Protein AF-A0A8S3E1L4-F1 (afdb_monomer_lite)

Sequence (81 aa):
KSVNTRVLNGNETHPSQPQPPPPPTLSLPKMTAKGKKIRKPRTIYNPLQLQALNKRFRRTQYLALPERAELAVNLGLTQTQ

Radius of gyration: 20.57 Å; chains: 1; bounding box: 63×55×24 Å

pLDDT: mean 74.94, std 20.07, range [36.59, 96.81]

Secondary structure (DSSP, 8-state):
------------------PPPPP-------B-TTSPBPPPPPP---HHHHHHHHHHHTT-SS--HHHHHHHHHHHT--TT-

Structure (mmCIF, N/CA/C/O backbone):
data_AF-A0A8S3E1L4-F1
#
_entry.id   AF-A0A8S3E1L4-F1
#
loop_
_atom_site.group_PDB
_atom_site.id
_atom_site.type_symbol
_atom_site.label_atom_id
_atom_site.label_alt_id
_atom_site.label_comp_id
_atom_site.label_asym_id
_atom_site.label_entity_id
_atom_site.label_seq_id
_atom_site.pdbx_PDB_ins_code
_atom_site.Cartn_x
_atom_site.Cartn_y
_atom_site.Cartn_z
_atom_site.occupancy
_atom_site.B_iso_or_equiv
_atom_site.auth_seq_id
_atom_site.auth_comp_id
_atom_site.auth_asym_id
_atom_site.auth_atom_id
_atom_site.pdbx_PDB_model_num
ATOM 1 N N . LYS A 1 1 ? -52.523 -27.949 1.866 1.00 43.41 1 LYS A N 1
ATOM 2 C CA . LYS A 1 1 ? -51.839 -28.604 3.005 1.00 43.41 1 LYS A CA 1
ATOM 3 C C . LYS A 1 1 ? -50.823 -29.589 2.442 1.00 43.41 1 LYS A C 1
ATOM 5 O O . LYS A 1 1 ? -51.229 -30.655 2.018 1.00 43.41 1 LYS A O 1
ATOM 10 N N . SER A 1 2 ? -49.550 -29.218 2.380 1.00 41.38 2 SER A N 1
ATOM 11 C CA . SER A 1 2 ? -48.458 -30.181 2.525 1.00 41.38 2 SER A CA 1
ATOM 12 C C . SER A 1 2 ? -47.218 -29.386 2.899 1.00 41.38 2 SER A C 1
ATOM 14 O O . SER A 1 2 ? -46.785 -28.502 2.165 1.00 41.38 2 SER A O 1
ATOM 16 N N . VAL A 1 3 ? -46.782 -29.612 4.129 1.00 47.38 3 VAL A N 1
ATOM 17 C CA . VAL A 1 3 ? -45.642 -28.981 4.781 1.00 47.38 3 VAL A CA 1
ATOM 18 C C . VAL A 1 3 ? -44.453 -29.876 4.488 1.00 47.38 3 VAL A C 1
ATOM 20 O O . VAL A 1 3 ? -44.514 -31.054 4.815 1.00 47.38 3 VAL A O 1
ATOM 23 N N . ASN A 1 4 ? -43.383 -29.329 3.920 1.00 36.59 4 ASN A N 1
ATOM 24 C CA . ASN A 1 4 ? -42.087 -29.996 3.906 1.00 36.59 4 ASN A CA 1
ATOM 25 C C . ASN A 1 4 ? -41.073 -29.084 4.589 1.00 36.59 4 ASN A C 1
ATOM 27 O O . ASN A 1 4 ? -40.493 -28.183 3.989 1.00 36.59 4 ASN A O 1
ATOM 31 N N . THR A 1 5 ? -40.902 -29.325 5.883 1.00 56.97 5 THR A N 1
ATOM 32 C CA . THR A 1 5 ? -39.746 -28.929 6.680 1.00 56.97 5 THR A CA 1
ATOM 33 C C . THR A 1 5 ? -38.685 -30.024 6.577 1.00 56.97 5 THR A C 1
ATOM 35 O O . THR A 1 5 ? -38.951 -31.176 6.911 1.00 56.97 5 THR A O 1
ATOM 38 N N . ARG A 1 6 ? -37.453 -29.670 6.195 1.00 52.25 6 ARG A N 1
ATOM 39 C CA . ARG A 1 6 ? -36.250 -30.387 6.643 1.00 52.25 6 ARG A CA 1
ATOM 40 C C . ARG A 1 6 ? -35.060 -29.434 6.693 1.00 52.25 6 ARG A C 1
ATOM 42 O O . ARG A 1 6 ? -34.609 -28.928 5.674 1.00 52.25 6 ARG A O 1
ATOM 49 N N . VAL A 1 7 ? -34.593 -29.207 7.914 1.00 51.06 7 VAL A N 1
ATOM 50 C CA . VAL A 1 7 ? -33.322 -28.574 8.275 1.00 51.06 7 VAL A CA 1
ATOM 51 C C . VAL A 1 7 ? -32.191 -29.604 8.190 1.00 51.06 7 VAL A C 1
ATOM 53 O O . VAL A 1 7 ? -32.403 -30.726 8.637 1.00 51.06 7 VAL A O 1
ATOM 56 N N . LEU A 1 8 ? -31.025 -29.216 7.657 1.00 57.59 8 LEU A N 1
ATOM 57 C CA . LEU A 1 8 ? -29.657 -29.668 7.998 1.00 57.59 8 LEU A CA 1
ATOM 58 C C . LEU A 1 8 ? -28.707 -28.544 7.517 1.00 57.59 8 LEU A C 1
ATOM 60 O O . LEU A 1 8 ? -28.738 -28.191 6.345 1.00 57.59 8 LEU A O 1
ATOM 64 N N . ASN A 1 9 ? -28.127 -27.749 8.423 1.00 40.00 9 ASN A N 1
ATOM 65 C CA . ASN A 1 9 ? -26.794 -27.906 9.034 1.00 40.00 9 ASN A CA 1
ATOM 66 C C . ASN A 1 9 ? -25.618 -27.728 8.058 1.00 40.00 9 ASN A C 1
ATOM 68 O O . ASN A 1 9 ? -25.493 -28.474 7.096 1.00 40.00 9 ASN A O 1
ATOM 72 N N . GLY A 1 10 ? -24.710 -26.805 8.386 1.00 39.41 10 GLY A N 1
ATOM 73 C CA . GLY A 1 10 ? -23.429 -26.663 7.693 1.00 39.41 10 GLY A CA 1
ATOM 74 C C . GLY A 1 10 ? -22.806 -25.287 7.876 1.00 39.41 10 GLY A C 1
ATOM 75 O O . GLY A 1 10 ? -22.770 -24.482 6.958 1.00 39.41 10 GLY A O 1
ATOM 76 N N . ASN A 1 11 ? -22.340 -25.013 9.087 1.00 41.09 11 ASN A N 1
ATOM 77 C CA . ASN A 1 11 ? -21.340 -23.999 9.396 1.00 41.09 11 ASN A CA 1
ATOM 78 C C . ASN A 1 11 ? -20.038 -24.274 8.621 1.00 41.09 11 ASN A C 1
ATOM 80 O O . ASN A 1 11 ? -19.062 -24.783 9.169 1.00 41.09 11 ASN A O 1
ATOM 84 N N . GLU A 1 12 ? -20.010 -23.933 7.338 1.00 39.84 12 GLU A N 1
ATOM 85 C CA . GLU A 1 12 ? -18.756 -23.869 6.607 1.00 39.84 12 GLU A CA 1
ATOM 86 C C . GLU A 1 12 ? -17.984 -22.641 7.087 1.00 39.84 12 GLU A C 1
ATOM 88 O O . GLU A 1 12 ? -18.276 -21.494 6.742 1.00 39.84 12 GLU A O 1
ATOM 93 N N . THR A 1 13 ? -17.002 -22.900 7.945 1.00 47.47 13 THR A N 1
ATOM 94 C CA . THR A 1 13 ? -15.936 -21.962 8.287 1.00 47.47 13 THR A CA 1
ATOM 95 C C . THR A 1 13 ? -15.093 -21.762 7.028 1.00 47.47 13 THR A C 1
ATOM 97 O O . THR A 1 13 ? -14.051 -22.387 6.855 1.00 47.47 13 THR A O 1
ATOM 100 N N . HIS A 1 14 ? -15.585 -20.946 6.095 1.00 47.84 14 HIS A N 1
ATOM 101 C CA . HIS A 1 14 ? -14.811 -20.519 4.935 1.00 47.84 14 HIS A CA 1
ATOM 102 C C . HIS A 1 14 ? -13.652 -19.660 5.458 1.00 47.84 14 HIS A C 1
ATOM 104 O O . HIS A 1 14 ? -13.914 -18.639 6.104 1.00 47.84 14 HIS A O 1
ATOM 110 N N . PRO A 1 15 ? -12.380 -20.059 5.258 1.00 45.91 15 PRO A N 1
ATOM 111 C CA . PRO A 1 15 ? -11.256 -19.223 5.645 1.00 45.91 15 PRO A CA 1
ATOM 112 C C . PRO A 1 15 ? -11.393 -17.913 4.879 1.00 45.91 15 PRO A C 1
ATOM 114 O O . PRO A 1 15 ? -11.530 -17.934 3.660 1.00 45.91 15 PRO A O 1
ATOM 117 N N . SER A 1 16 ? -11.415 -16.805 5.620 1.00 48.34 16 SER A N 1
ATOM 118 C CA . SER A 1 16 ? -11.553 -15.422 5.168 1.00 48.34 16 SER A CA 1
ATOM 119 C C . SER A 1 16 ? -10.986 -15.183 3.767 1.00 48.34 16 SER A C 1
ATOM 121 O O . SER A 1 16 ? -9.823 -14.815 3.604 1.00 48.34 16 SER A O 1
ATOM 123 N N . GLN A 1 17 ? -11.825 -15.372 2.748 1.00 47.06 17 GLN A N 1
ATOM 124 C CA . GLN A 1 17 ? -11.556 -14.879 1.411 1.00 47.06 17 GLN A CA 1
ATOM 125 C C . GLN A 1 17 ? -11.529 -13.352 1.542 1.00 47.06 17 GLN A C 1
ATOM 127 O O . GLN A 1 17 ? -12.496 -12.793 2.073 1.00 47.06 17 GLN A O 1
ATOM 132 N N . PRO A 1 18 ? -10.455 -12.654 1.129 1.00 52.88 18 PRO A N 1
ATOM 133 C CA . PRO A 1 18 ? -10.488 -11.204 1.067 1.00 52.88 18 PRO A CA 1
ATOM 134 C C . PRO A 1 18 ? -11.580 -10.849 0.060 1.00 52.88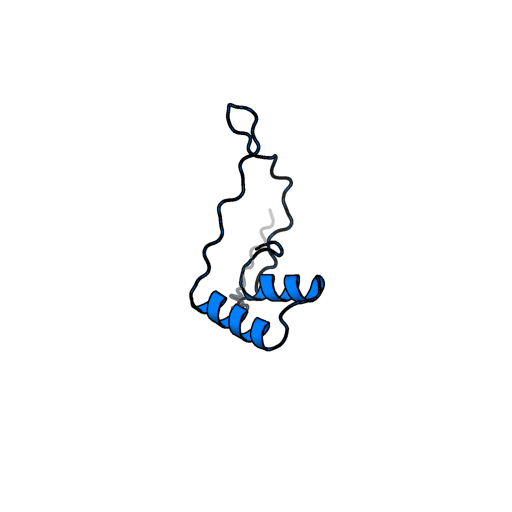 18 PRO A C 1
ATOM 136 O O . PRO A 1 18 ? -11.406 -11.029 -1.145 1.00 52.88 18 PRO A O 1
ATOM 139 N N . GLN A 1 19 ? -12.756 -10.459 0.561 1.00 49.56 19 GLN A N 1
ATOM 140 C CA . GLN A 1 19 ? -13.850 -10.029 -0.293 1.00 49.56 19 GLN A CA 1
ATOM 141 C C . GLN A 1 19 ? -13.303 -8.884 -1.152 1.00 49.56 19 GLN A C 1
ATOM 143 O O . GLN A 1 19 ? -12.828 -7.892 -0.587 1.00 49.56 19 GLN A O 1
ATOM 148 N N . PRO A 1 20 ? -13.316 -9.001 -2.495 1.00 55.97 20 PRO A N 1
ATOM 149 C CA . PRO A 1 20 ? -13.010 -7.861 -3.338 1.00 55.97 20 PRO A CA 1
ATOM 150 C C . PRO A 1 20 ? -13.942 -6.716 -2.922 1.00 55.97 20 PRO A C 1
ATOM 152 O O . PRO A 1 20 ? -15.094 -6.982 -2.552 1.00 55.97 20 PRO A O 1
ATOM 155 N N . PRO A 1 21 ? -13.461 -5.458 -2.917 1.00 60.78 21 PRO A N 1
ATOM 156 C CA . PRO A 1 21 ? -14.290 -4.334 -2.517 1.00 60.78 21 PRO A CA 1
ATOM 157 C C . PRO A 1 21 ? -15.604 -4.406 -3.304 1.00 60.78 21 PRO A C 1
ATOM 159 O O . PRO A 1 21 ? -15.557 -4.677 -4.510 1.00 60.78 21 PRO A O 1
ATOM 162 N N . PRO A 1 22 ? -16.764 -4.223 -2.643 1.00 56.97 22 PRO A N 1
ATOM 163 C CA . PRO A 1 22 ? -18.051 -4.322 -3.313 1.00 56.97 22 PRO A CA 1
ATOM 164 C C . PRO A 1 22 ? -18.020 -3.458 -4.580 1.00 56.97 22 PRO A C 1
ATOM 166 O O . PRO A 1 22 ? -17.433 -2.365 -4.541 1.00 56.97 22 PRO A O 1
ATOM 169 N N . PRO A 1 23 ? -18.604 -3.932 -5.702 1.00 56.12 23 PRO A N 1
ATOM 170 C CA . PRO A 1 23 ? -18.653 -3.158 -6.937 1.00 56.12 23 PRO A CA 1
ATOM 171 C C . PRO A 1 23 ? -19.158 -1.759 -6.593 1.00 56.12 23 PRO A C 1
ATOM 173 O O . PRO A 1 23 ? -20.040 -1.654 -5.733 1.00 56.12 23 PRO A O 1
ATOM 176 N N . PRO A 1 24 ? -18.597 -0.687 -7.186 1.00 57.47 24 PRO A N 1
ATOM 177 C CA . PRO A 1 24 ? -19.005 0.665 -6.861 1.00 57.47 24 PRO A CA 1
ATOM 178 C C . PRO A 1 24 ? -20.497 0.776 -7.158 1.00 57.47 24 PRO A C 1
ATOM 180 O O . PRO A 1 24 ? -20.913 0.972 -8.297 1.00 57.47 24 PRO A O 1
ATOM 183 N N . THR A 1 25 ? -21.319 0.635 -6.118 1.00 50.47 25 THR A N 1
ATOM 184 C CA . THR A 1 25 ? -22.706 1.061 -6.154 1.00 50.47 25 THR A CA 1
ATOM 185 C C . THR A 1 25 ? -22.641 2.498 -6.627 1.00 50.47 25 THR A C 1
ATOM 187 O O . THR A 1 25 ? -21.791 3.241 -6.128 1.00 50.47 25 THR A O 1
ATOM 190 N N . LEU A 1 26 ? -23.460 2.877 -7.606 1.00 51.47 26 LEU A N 1
ATOM 191 C CA . LEU A 1 26 ? -23.581 4.244 -8.109 1.00 51.47 26 LEU A CA 1
ATOM 192 C C . LEU A 1 26 ? -24.101 5.152 -6.980 1.00 51.47 26 LEU A C 1
ATOM 194 O O . LEU A 1 26 ? -25.234 5.617 -6.979 1.00 51.47 26 LEU A O 1
ATOM 198 N N . SER A 1 27 ? -23.282 5.357 -5.953 1.00 55.94 27 SER A N 1
ATOM 199 C CA . SER A 1 27 ? -23.528 6.239 -4.839 1.00 55.94 27 SER A CA 1
ATOM 200 C C . SER A 1 27 ? -23.392 7.632 -5.417 1.00 55.94 27 SER A C 1
ATOM 202 O O . SER A 1 27 ? -22.280 8.109 -5.663 1.00 55.94 27 SER A O 1
ATOM 204 N N . LEU A 1 28 ? -24.542 8.247 -5.689 1.00 61.41 28 LEU A N 1
ATOM 205 C CA . LEU A 1 28 ? -24.659 9.645 -6.078 1.00 61.41 28 LEU A CA 1
ATOM 206 C C . LEU A 1 28 ? -23.665 10.483 -5.255 1.00 61.41 28 LEU A C 1
ATOM 208 O O . LEU A 1 28 ? -23.595 10.308 -4.030 1.00 61.41 28 LEU A O 1
ATOM 212 N N . PRO A 1 29 ? -22.856 11.354 -5.889 1.00 60.62 29 PRO A N 1
ATOM 213 C CA . PRO A 1 29 ? -21.889 12.168 -5.174 1.00 60.62 29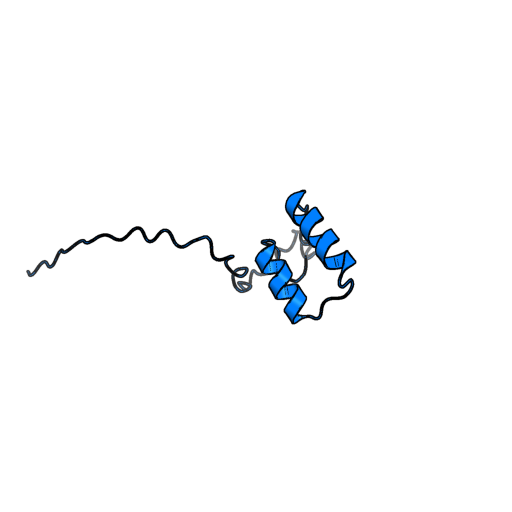 PRO A CA 1
ATOM 214 C C . PRO A 1 29 ? -22.605 12.939 -4.070 1.00 60.62 29 PRO A C 1
ATOM 216 O O . PRO A 1 29 ? -23.444 13.791 -4.348 1.00 60.62 29 PRO A O 1
ATOM 219 N N . LYS A 1 30 ? -22.279 12.639 -2.810 1.00 64.38 30 LYS A N 1
ATOM 220 C CA . LYS A 1 30 ? -22.815 13.383 -1.671 1.00 64.38 30 LYS A CA 1
ATOM 221 C C . LYS A 1 30 ? -22.319 14.825 -1.818 1.00 64.38 30 LYS A C 1
ATOM 223 O O . LYS A 1 30 ? -21.123 15.100 -1.686 1.00 64.38 30 LYS A O 1
ATOM 228 N N . MET A 1 31 ? -23.215 15.718 -2.226 1.00 68.75 31 MET A N 1
ATOM 229 C CA . MET A 1 31 ? -22.937 17.140 -2.400 1.00 68.75 31 MET A CA 1
ATOM 230 C C . MET A 1 31 ? -23.100 17.834 -1.050 1.00 68.75 31 MET A C 1
ATOM 232 O O . MET A 1 31 ? -24.007 17.530 -0.279 1.00 68.75 31 MET A O 1
ATOM 236 N N . THR A 1 32 ? -22.195 18.759 -0.744 1.00 70.75 32 THR A N 1
ATOM 237 C CA . THR A 1 32 ? -22.410 19.701 0.362 1.00 70.75 32 THR A CA 1
ATOM 238 C C . THR A 1 32 ? -23.554 20.653 0.008 1.00 70.75 32 THR A C 1
ATOM 240 O O . THR A 1 32 ? -23.817 20.879 -1.173 1.00 70.75 32 THR A O 1
ATOM 243 N N . ALA A 1 33 ? -24.174 21.294 1.004 1.00 68.19 33 ALA A N 1
ATOM 244 C CA . ALA A 1 33 ? -25.207 22.319 0.788 1.00 68.19 33 ALA A CA 1
ATOM 245 C C . ALA A 1 33 ? -24.752 23.481 -0.131 1.00 68.19 33 ALA A C 1
ATOM 247 O O . ALA A 1 33 ? -25.576 24.218 -0.653 1.00 68.19 33 ALA A O 1
ATOM 248 N N . LYS A 1 34 ? -23.438 23.624 -0.368 1.00 74.19 34 LYS A N 1
ATOM 249 C CA . LYS A 1 34 ? -22.828 24.595 -1.293 1.00 74.19 34 LYS A CA 1
ATOM 250 C C . LYS A 1 34 ? -22.464 24.005 -2.668 1.00 74.19 34 LYS A C 1
ATOM 252 O O . LYS A 1 34 ? -21.577 24.526 -3.337 1.00 74.19 34 LYS A O 1
ATOM 257 N N . GLY A 1 35 ? -23.055 22.877 -3.065 1.00 74.94 35 GLY A N 1
ATOM 258 C CA . GLY A 1 35 ? -22.869 22.262 -4.387 1.00 74.94 35 GLY A CA 1
ATOM 259 C C . GLY A 1 35 ? -21.499 21.615 -4.640 1.00 74.94 35 GLY A C 1
ATOM 260 O O . GLY A 1 35 ? -21.250 21.092 -5.724 1.00 74.94 35 GLY A O 1
ATOM 261 N N . LYS A 1 36 ? -20.589 21.608 -3.658 1.00 79.62 36 LYS A N 1
ATOM 262 C CA . LYS A 1 36 ? -19.253 21.008 -3.813 1.00 79.62 36 LYS A CA 1
ATOM 263 C C . LYS A 1 36 ? -19.305 19.505 -3.542 1.00 79.62 36 LYS A C 1
ATOM 265 O O . LYS A 1 36 ? -19.871 19.091 -2.525 1.00 79.62 36 LYS A O 1
ATOM 270 N N . LYS A 1 37 ? -18.671 18.709 -4.414 1.00 81.38 37 LYS A N 1
ATOM 271 C CA . LYS A 1 37 ? -18.469 17.260 -4.229 1.00 81.38 37 LYS A CA 1
ATOM 272 C C . LYS A 1 37 ? -17.653 17.015 -2.953 1.00 81.38 37 LYS A C 1
ATOM 274 O O . LYS A 1 37 ? -16.564 17.572 -2.808 1.00 81.38 37 LYS A O 1
ATOM 279 N N . ILE A 1 38 ? -18.161 16.191 -2.035 1.00 84.00 38 ILE A N 1
ATOM 280 C CA . ILE A 1 38 ? -17.415 15.803 -0.831 1.00 84.00 38 ILE A CA 1
ATOM 281 C C . ILE A 1 38 ? -16.206 14.955 -1.247 1.00 84.00 38 ILE A 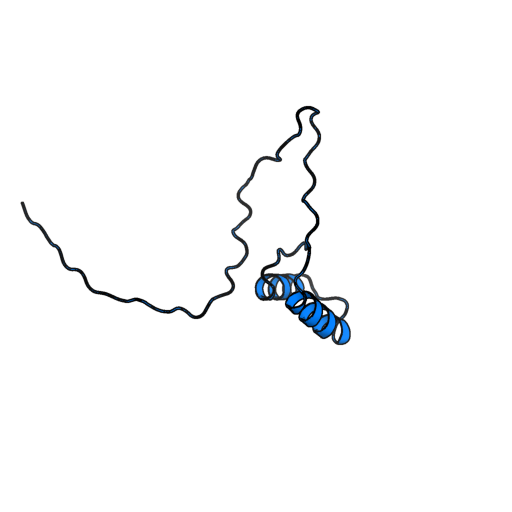C 1
ATOM 283 O O . ILE A 1 38 ? -16.346 13.949 -1.946 1.00 84.00 38 ILE A O 1
ATOM 287 N N . ARG A 1 39 ? -15.005 15.375 -0.829 1.00 85.50 39 ARG A N 1
ATOM 288 C CA . ARG A 1 39 ? -13.768 14.614 -1.058 1.00 85.50 39 ARG A CA 1
ATOM 289 C C . ARG A 1 39 ? -13.795 13.347 -0.207 1.00 85.50 39 ARG A C 1
ATOM 291 O O . ARG A 1 39 ? -14.338 13.350 0.895 1.00 85.50 39 ARG A O 1
ATOM 298 N N . LYS A 1 40 ? -13.181 12.274 -0.701 1.00 80.50 40 LYS A N 1
ATOM 299 C CA . LYS A 1 40 ? -12.999 11.065 0.104 1.00 80.50 40 LYS A CA 1
ATOM 300 C C . LYS A 1 40 ? -12.105 11.399 1.310 1.00 80.50 40 LYS A C 1
ATOM 302 O O . LYS A 1 40 ? -11.112 12.111 1.123 1.00 80.50 40 LYS A O 1
ATOM 307 N N . PRO A 1 41 ? -12.467 10.962 2.531 1.00 84.62 41 PRO A N 1
ATOM 308 C CA . PRO A 1 41 ? -11.582 11.106 3.678 1.00 84.62 41 PRO A CA 1
ATOM 309 C C . PRO A 1 41 ? -10.266 10.381 3.384 1.00 84.62 41 PRO A C 1
ATOM 311 O O . PRO A 1 41 ? -10.244 9.397 2.643 1.00 84.62 41 PRO A O 1
ATOM 314 N N . ARG A 1 42 ? -9.162 10.897 3.928 1.00 90.06 42 ARG A N 1
ATOM 315 C CA . ARG A 1 42 ? -7.855 10.258 3.759 1.00 90.06 42 ARG A CA 1
ATOM 316 C C . ARG A 1 42 ? -7.863 8.903 4.457 1.00 90.06 42 ARG A C 1
ATOM 318 O O . ARG A 1 42 ? -8.392 8.774 5.557 1.00 90.06 42 ARG A O 1
ATOM 325 N N . THR A 1 43 ? -7.248 7.925 3.817 1.00 90.94 43 THR A N 1
ATOM 326 C CA . THR A 1 43 ? -7.035 6.598 4.390 1.00 90.94 43 THR A CA 1
ATOM 327 C C . THR A 1 43 ? -5.911 6.658 5.414 1.00 90.94 43 THR A C 1
ATOM 329 O O . THR A 1 43 ? -4.882 7.279 5.154 1.00 90.94 43 THR A O 1
ATOM 332 N N . ILE A 1 44 ? -6.095 5.994 6.552 1.00 92.94 44 ILE A N 1
ATOM 333 C CA . ILE A 1 44 ? -5.040 5.756 7.540 1.00 92.94 44 ILE A CA 1
ATOM 334 C C . ILE A 1 44 ? -4.772 4.254 7.551 1.00 92.94 44 ILE A C 1
ATOM 336 O O . ILE A 1 44 ? -5.696 3.471 7.762 1.00 92.94 44 ILE A O 1
ATOM 340 N N . TYR A 1 45 ? -3.528 3.858 7.296 1.00 92.94 45 TYR A N 1
ATOM 341 C CA . TYR A 1 45 ? -3.142 2.449 7.264 1.00 92.94 45 TYR A CA 1
ATOM 342 C C . TYR A 1 45 ? -2.772 1.939 8.661 1.00 92.94 45 TYR A C 1
ATOM 344 O O . TYR A 1 45 ? -2.156 2.647 9.458 1.00 92.94 45 TYR A O 1
ATOM 352 N N . ASN A 1 46 ? -3.091 0.676 8.933 1.00 95.25 46 ASN A N 1
ATOM 353 C CA . ASN A 1 46 ? -2.604 -0.073 10.092 1.00 95.25 46 ASN A CA 1
ATOM 354 C C . ASN A 1 46 ? -1.089 -0.364 9.942 1.00 95.25 46 ASN A C 1
ATOM 356 O O . ASN A 1 46 ? -0.632 -0.607 8.820 1.00 95.25 46 ASN A O 1
ATOM 360 N N . PRO A 1 47 ? -0.303 -0.413 11.037 1.00 96.31 47 PRO A N 1
ATOM 361 C CA . PRO A 1 47 ? 1.058 -0.957 11.052 1.00 96.31 47 PRO A CA 1
ATOM 362 C C . PRO A 1 47 ? 1.307 -2.188 10.160 1.00 96.31 47 PRO A C 1
ATOM 364 O O . PRO A 1 47 ? 2.283 -2.203 9.408 1.00 96.31 47 PRO A O 1
ATOM 367 N N . LEU A 1 48 ? 0.424 -3.195 10.180 1.00 95.00 48 LEU A N 1
ATOM 368 C CA . LEU A 1 48 ? 0.575 -4.403 9.354 1.00 95.00 48 LEU A CA 1
ATOM 369 C C . LEU A 1 48 ? 0.514 -4.087 7.849 1.00 95.00 48 LEU A C 1
ATOM 371 O O . LEU A 1 48 ? 1.318 -4.598 7.066 1.00 95.00 48 LEU A O 1
ATOM 375 N N . GLN A 1 49 ? -0.403 -3.202 7.448 1.00 95.50 49 GLN A N 1
ATOM 376 C CA . GLN A 1 49 ? -0.533 -2.757 6.058 1.00 95.50 49 GLN A CA 1
ATOM 377 C C . GLN A 1 49 ? 0.720 -1.988 5.622 1.00 95.50 49 GLN A C 1
ATOM 379 O O . GLN A 1 49 ? 1.274 -2.275 4.564 1.00 95.50 49 GLN A O 1
ATOM 384 N N . LEU A 1 50 ? 1.230 -1.078 6.461 1.00 96.00 50 LEU A N 1
ATOM 385 C CA . LEU A 1 50 ? 2.462 -0.330 6.183 1.00 96.00 50 LEU A CA 1
ATOM 386 C C . LEU A 1 50 ? 3.675 -1.252 6.003 1.00 96.00 50 LEU A C 1
ATOM 388 O O . LEU A 1 50 ? 4.479 -1.049 5.093 1.00 96.00 50 LEU A O 1
ATOM 392 N N . GLN A 1 51 ? 3.817 -2.281 6.841 1.00 96.81 51 GLN A N 1
ATOM 393 C CA . GLN A 1 51 ? 4.896 -3.262 6.700 1.00 96.81 51 GLN A CA 1
ATOM 394 C C . GLN A 1 51 ? 4.809 -4.019 5.371 1.00 96.81 51 GLN A C 1
ATOM 396 O O . GLN A 1 51 ? 5.819 -4.153 4.674 1.00 96.81 51 GLN A O 1
ATOM 401 N N . ALA A 1 52 ? 3.615 -4.480 4.994 1.00 93.88 52 ALA A N 1
ATOM 402 C CA . ALA A 1 52 ? 3.396 -5.177 3.731 1.00 93.88 52 ALA A CA 1
ATOM 403 C C . ALA A 1 52 ? 3.674 -4.274 2.514 1.00 93.88 52 ALA A C 1
ATOM 405 O O . ALA A 1 52 ? 4.382 -4.696 1.593 1.00 93.88 52 ALA A O 1
ATOM 406 N N . LEU A 1 53 ? 3.203 -3.021 2.545 1.00 94.94 53 LEU A N 1
ATOM 407 C CA . LEU A 1 53 ? 3.468 -2.009 1.517 1.00 94.94 53 LEU A CA 1
ATOM 408 C C . LEU A 1 53 ? 4.972 -1.764 1.354 1.00 94.94 53 LEU A C 1
ATOM 410 O O . LEU A 1 53 ? 5.502 -1.890 0.252 1.00 94.94 53 LEU A O 1
ATOM 414 N N . ASN A 1 54 ? 5.687 -1.518 2.454 1.00 96.00 54 ASN A N 1
ATOM 415 C CA . ASN A 1 54 ? 7.138 -1.317 2.438 1.00 96.00 54 ASN A CA 1
ATOM 416 C C . ASN A 1 54 ? 7.889 -2.548 1.911 1.00 96.00 54 ASN A C 1
ATOM 418 O O . ASN A 1 54 ? 8.823 -2.424 1.116 1.00 96.00 54 ASN A O 1
ATOM 422 N N . LYS A 1 55 ? 7.476 -3.754 2.320 1.00 96.06 55 LYS A N 1
ATOM 423 C CA . LYS A 1 55 ? 8.074 -5.012 1.855 1.00 96.06 55 LYS A CA 1
ATOM 424 C C . LYS A 1 55 ? 7.891 -5.202 0.350 1.00 96.06 55 LYS A C 1
ATOM 426 O O . LYS A 1 55 ? 8.820 -5.665 -0.312 1.00 96.06 55 LYS A O 1
ATOM 431 N N . ARG A 1 56 ? 6.719 -4.866 -0.200 1.00 94.31 56 ARG A N 1
ATOM 432 C CA . ARG A 1 56 ? 6.472 -4.932 -1.647 1.00 94.31 56 ARG A CA 1
ATOM 433 C C . ARG A 1 56 ? 7.253 -3.846 -2.386 1.00 94.31 56 ARG A C 1
ATOM 435 O O . ARG A 1 56 ? 7.921 -4.177 -3.359 1.00 94.31 56 ARG A O 1
ATOM 442 N N . PHE A 1 57 ? 7.266 -2.617 -1.872 1.00 95.00 57 PHE A N 1
ATOM 443 C CA . PHE A 1 57 ? 7.974 -1.482 -2.469 1.00 95.00 57 PHE A CA 1
ATOM 444 C C . PHE A 1 57 ? 9.479 -1.729 -2.622 1.00 95.00 57 PHE A C 1
ATOM 446 O O . PHE A 1 57 ? 10.045 -1.426 -3.666 1.00 95.00 57 PHE A O 1
ATOM 453 N N . ARG A 1 58 ? 10.121 -2.361 -1.626 1.00 96.38 58 ARG A N 1
ATOM 454 C CA . ARG A 1 58 ? 11.542 -2.757 -1.705 1.00 96.38 58 ARG A CA 1
ATOM 455 C C . ARG A 1 58 ? 11.855 -3.701 -2.870 1.00 96.38 58 ARG A C 1
ATOM 457 O O . ARG A 1 58 ? 12.995 -3.745 -3.309 1.00 96.38 58 ARG A O 1
ATOM 464 N N . ARG A 1 59 ? 10.875 -4.484 -3.332 1.00 94.75 59 ARG A N 1
ATOM 465 C CA . ARG A 1 59 ? 11.036 -5.421 -4.457 1.00 94.75 59 ARG A CA 1
ATOM 466 C C . ARG A 1 59 ? 10.636 -4.789 -5.779 1.00 94.75 59 ARG A C 1
ATOM 468 O O . ARG A 1 59 ? 11.314 -4.967 -6.781 1.00 94.75 59 ARG A O 1
ATOM 475 N N . THR A 1 60 ? 9.515 -4.079 -5.774 1.00 93.69 60 THR A N 1
ATOM 476 C CA . THR A 1 60 ? 8.934 -3.467 -6.963 1.00 93.69 60 THR A CA 1
ATOM 477 C C . THR A 1 60 ? 8.221 -2.195 -6.539 1.00 93.69 60 THR A C 1
ATOM 479 O O . THR A 1 60 ? 7.161 -2.239 -5.914 1.00 93.69 60 THR A O 1
ATOM 482 N N . GLN A 1 61 ? 8.821 -1.054 -6.867 1.00 93.25 61 GLN A N 1
ATOM 483 C CA . GLN A 1 61 ? 8.294 0.257 -6.485 1.00 93.25 61 GLN A CA 1
ATOM 484 C C . GLN A 1 61 ? 7.042 0.625 -7.284 1.00 93.25 61 GLN A C 1
ATOM 486 O O . GLN A 1 61 ? 6.132 1.267 -6.763 1.00 93.25 61 GLN A O 1
ATOM 491 N N . TYR A 1 62 ? 6.984 0.179 -8.540 1.00 94.31 62 TYR A N 1
ATOM 492 C CA . TYR A 1 62 ? 5.901 0.476 -9.465 1.00 94.31 62 TYR A CA 1
ATOM 493 C C . TYR A 1 62 ? 5.253 -0.816 -9.925 1.00 94.31 62 TYR A C 1
ATOM 495 O O . TYR A 1 62 ? 5.770 -1.527 -10.779 1.00 94.31 62 TYR A O 1
ATOM 503 N N . LEU A 1 63 ? 4.107 -1.109 -9.328 1.00 89.75 63 LEU A N 1
ATOM 504 C CA . LEU A 1 63 ? 3.271 -2.228 -9.731 1.00 89.75 63 LEU A CA 1
ATOM 505 C C . LEU A 1 63 ? 2.456 -1.859 -10.963 1.00 89.75 63 LEU A C 1
ATOM 507 O O . LEU A 1 63 ? 2.005 -0.708 -11.092 1.00 89.75 63 LEU A O 1
ATOM 511 N N . ALA A 1 64 ? 2.225 -2.847 -11.824 1.00 92.19 64 ALA A N 1
ATOM 512 C CA . ALA A 1 64 ? 1.272 -2.717 -12.914 1.00 92.19 64 ALA A CA 1
ATOM 513 C C . ALA A 1 64 ? -0.156 -2.564 -12.360 1.00 92.19 64 ALA A C 1
ATOM 515 O O . ALA A 1 64 ? -0.446 -2.932 -11.220 1.00 92.19 64 ALA A O 1
ATOM 516 N N . LEU A 1 65 ? -1.069 -2.019 -13.169 1.00 91.25 65 LEU A N 1
ATOM 517 C CA . LEU A 1 65 ? -2.464 -1.814 -12.771 1.00 91.25 65 LEU A CA 1
ATOM 518 C C . LEU A 1 65 ? -3.135 -3.067 -12.155 1.00 91.25 65 LEU A C 1
ATOM 520 O O . LEU A 1 65 ? -3.730 -2.910 -11.086 1.00 91.25 65 LEU A O 1
ATOM 524 N N . PRO A 1 66 ? -3.017 -4.285 -12.735 1.00 91.50 66 PRO A N 1
ATOM 525 C CA . PRO A 1 66 ? -3.605 -5.484 -12.130 1.00 91.50 66 PRO A CA 1
ATOM 526 C C . PRO A 1 66 ? -2.937 -5.864 -10.805 1.00 91.50 66 PRO A C 1
ATOM 528 O O . PRO A 1 66 ? -3.620 -6.146 -9.830 1.00 91.50 66 PRO A O 1
ATOM 531 N N . GLU A 1 67 ? -1.609 -5.786 -10.718 1.00 91.38 67 GLU A N 1
ATOM 532 C CA . GLU A 1 67 ? -0.877 -6.139 -9.495 1.00 91.38 67 GLU A CA 1
ATOM 533 C C . GLU A 1 67 ? -1.212 -5.215 -8.318 1.00 91.38 67 GLU A C 1
ATOM 535 O O . GLU A 1 67 ? -1.186 -5.641 -7.163 1.00 91.38 67 GLU A O 1
ATOM 540 N N . ARG A 1 68 ? -1.534 -3.947 -8.600 1.00 90.56 68 ARG A N 1
ATOM 541 C CA . ARG A 1 68 ? -2.044 -3.023 -7.580 1.00 90.56 68 ARG A CA 1
ATOM 542 C C . ARG A 1 68 ? -3.400 -3.475 -7.048 1.00 90.56 68 ARG A C 1
ATOM 544 O O . ARG A 1 68 ? -3.594 -3.416 -5.838 1.00 90.56 68 ARG A O 1
ATOM 551 N N . ALA A 1 69 ? -4.290 -3.959 -7.918 1.00 92.12 69 ALA A N 1
ATOM 552 C CA . ALA A 1 69 ? -5.637 -4.366 -7.518 1.00 92.12 69 ALA A CA 1
ATOM 553 C C . ALA A 1 69 ? -5.570 -5.577 -6.594 1.00 92.12 69 ALA A C 1
ATOM 555 O O . ALA A 1 69 ? -6.157 -5.563 -5.514 1.00 92.12 69 ALA A O 1
ATOM 556 N N . GLU A 1 70 ? -4.752 -6.558 -6.964 1.00 92.06 70 GLU A N 1
ATOM 557 C CA . GLU A 1 70 ? -4.472 -7.730 -6.137 1.00 92.06 70 GLU A CA 1
ATOM 558 C C . GLU A 1 70 ? -3.857 -7.342 -4.785 1.00 92.06 70 GLU A C 1
ATOM 560 O O . GLU A 1 70 ? -4.270 -7.831 -3.732 1.00 92.06 70 GLU A O 1
ATOM 565 N N . LEU A 1 71 ? -2.885 -6.421 -4.774 1.00 92.19 71 LEU A N 1
ATOM 566 C CA . LEU A 1 71 ? -2.290 -5.946 -3.524 1.00 92.19 71 LEU A CA 1
ATOM 567 C C . LEU A 1 71 ? -3.317 -5.227 -2.639 1.00 92.19 71 LEU A C 1
ATOM 569 O O . LEU A 1 71 ? -3.331 -5.452 -1.431 1.00 92.19 71 LEU A O 1
ATOM 573 N N . ALA A 1 72 ? -4.168 -4.383 -3.221 1.00 92.25 72 ALA A N 1
ATOM 574 C CA . ALA A 1 72 ? -5.196 -3.656 -2.490 1.00 92.25 72 ALA A CA 1
ATOM 575 C C . ALA A 1 72 ? -6.208 -4.622 -1.856 1.00 92.25 72 ALA A C 1
ATOM 577 O O . ALA A 1 72 ? -6.458 -4.523 -0.656 1.00 92.25 72 ALA A O 1
ATOM 578 N N . VAL A 1 73 ? -6.690 -5.619 -2.608 1.00 92.00 73 VAL A N 1
ATOM 579 C CA . VAL A 1 73 ? -7.578 -6.678 -2.095 1.00 92.00 73 VAL A CA 1
ATOM 580 C C . VAL A 1 73 ? -6.930 -7.414 -0.919 1.00 92.00 73 VAL A C 1
ATOM 582 O O . VAL A 1 73 ? -7.545 -7.536 0.139 1.00 92.00 73 VAL A O 1
ATOM 585 N N . ASN A 1 74 ? -5.660 -7.809 -1.049 1.00 90.69 74 ASN A N 1
ATOM 586 C CA . ASN A 1 74 ? -4.920 -8.494 0.018 1.00 90.69 74 ASN A CA 1
ATOM 587 C C . ASN A 1 74 ? -4.749 -7.649 1.292 1.00 90.69 74 ASN A C 1
ATOM 589 O O . ASN A 1 74 ? -4.614 -8.196 2.385 1.00 90.69 74 ASN A O 1
ATOM 593 N N . LEU A 1 75 ? -4.738 -6.320 1.167 1.00 92.94 75 LEU A N 1
ATOM 594 C CA . LEU A 1 75 ? -4.619 -5.389 2.291 1.00 92.94 75 LEU A CA 1
ATOM 595 C C . LEU A 1 75 ? -5.971 -4.860 2.789 1.00 92.94 75 LEU A C 1
ATOM 597 O O . LEU A 1 75 ? -5.984 -4.070 3.735 1.00 92.94 75 LEU A O 1
ATOM 601 N N . GLY A 1 76 ? -7.092 -5.267 2.182 1.00 91.62 76 GLY A N 1
ATOM 602 C CA . GLY A 1 76 ? -8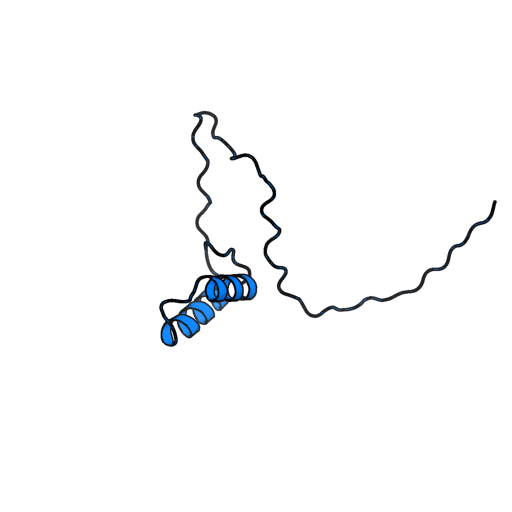.417 -4.720 2.486 1.00 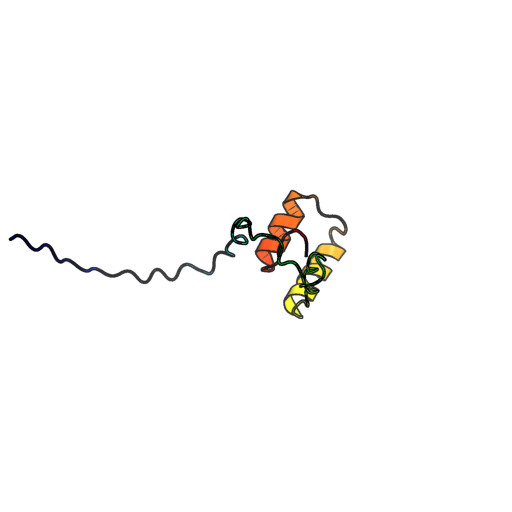91.62 76 GLY A CA 1
ATOM 603 C C . GLY A 1 76 ? -8.558 -3.239 2.112 1.00 91.62 76 GLY A C 1
ATOM 604 O O . GLY A 1 76 ? -9.261 -2.487 2.785 1.00 91.62 76 GLY A O 1
ATOM 605 N N . LEU A 1 77 ? -7.843 -2.804 1.076 1.00 90.56 77 LEU A N 1
ATOM 606 C CA . LEU A 1 77 ? -7.857 -1.453 0.526 1.00 90.56 77 LEU A CA 1
ATOM 607 C C . LEU A 1 77 ? -8.585 -1.435 -0.822 1.00 90.56 77 LEU A C 1
ATOM 609 O O . LEU A 1 77 ? -8.743 -2.449 -1.500 1.00 90.56 77 LEU A O 1
ATOM 613 N N . THR A 1 78 ? -9.013 -0.251 -1.240 1.00 89.12 78 THR A N 1
ATOM 614 C CA . THR A 1 78 ? -9.465 -0.019 -2.615 1.00 89.12 78 THR A CA 1
ATOM 615 C C . 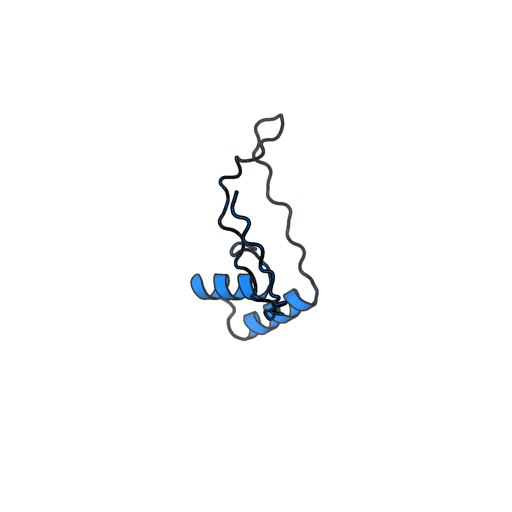THR A 1 78 ? -8.270 0.263 -3.516 1.00 89.12 78 THR A C 1
ATOM 617 O O . THR A 1 78 ? -7.269 0.810 -3.070 1.00 89.12 78 THR A O 1
ATOM 620 N N . GLN A 1 79 ? -8.400 -0.038 -4.807 1.00 84.94 79 GLN A N 1
ATOM 621 C CA . GLN A 1 79 ? -7.334 0.127 -5.805 1.00 84.94 79 GLN A CA 1
ATOM 622 C C . GLN A 1 79 ? -6.707 1.534 -5.863 1.00 84.94 79 GLN A C 1
ATOM 624 O O . GLN A 1 79 ? -5.592 1.716 -6.346 1.00 84.94 79 GLN A O 1
ATOM 629 N N . THR A 1 80 ? -7.451 2.552 -5.435 1.00 86.00 80 THR A N 1
ATOM 630 C CA . THR A 1 80 ? -7.028 3.957 -5.472 1.00 86.00 80 THR A CA 1
ATOM 631 C C . THR A 1 80 ? -6.453 4.466 -4.147 1.00 86.00 80 THR A C 1
ATOM 633 O O . THR A 1 80 ? -6.113 5.646 -4.067 1.00 86.00 80 THR A O 1
ATOM 636 N N . GLN A 1 81 ? -6.419 3.626 -3.107 1.00 82.38 81 GLN A N 1
ATOM 637 C CA . GLN A 1 81 ? -5.792 3.905 -1.811 1.00 82.38 81 GLN A CA 1
ATOM 638 C C . GLN A 1 81 ? -4.382 3.335 -1.789 1.00 82.38 81 GLN A C 1
ATOM 640 O O . GLN A 1 81 ? -3.547 3.993 -1.143 1.00 82.38 81 GLN A O 1
#

Foldseek 3Di:
DDDDDDDDDDPPPDPDDLPQDPDPDPPPQPADPVRDGDDDPDDDADPVLVVLLVVVCVVPVDDDQVVLSVSCSVRVHHSVD

InterPro domains:
  IPR001356 Homeodomain [PF00046] (39-81)
  IPR001356 Homeodomain [PS50071] (36-81)
  IPR001356 Homeodomain [cd00086] (39-81)
  IPR009057 Homedomain-like superfamily [SSF46689] (16-81)
  IPR050460 Distal-less homeobox transcription factors [PTHR24327] (12-81)

Organism: NCBI:txid392030